Protein AF-A0A925B4A1-F1 (afdb_monomer_lite)

pLDDT: mean 85.31, std 11.62, range [47.69, 93.81]

Radius of gyration: 14.5 Å; chains: 1; bounding box: 33×17×39 Å

Foldseek 3Di:
DPPPPPVVVVVVVVVVLVVQLVVQLCVVCVVVVHDPVRDDPVNSVVSSVVSVVVVVD

Sequence (57 aa):
RHLKVDAETALKQSNQKFRRRFAFIEKSLREDGKAFSDSSLKEMDALWNEAKHSEKN

Structure (mmCIF, N/CA/C/O backbone):
data_AF-A0A925B4A1-F1
#
_entry.id   AF-A0A925B4A1-F1
#
loop_
_atom_site.group_PDB
_atom_site.id
_atom_site.type_symbol
_atom_site.label_atom_id
_atom_site.label_alt_id
_atom_site.label_comp_id
_atom_site.label_asym_id
_atom_site.label_entity_id
_atom_site.label_seq_id
_atom_site.pdbx_PDB_ins_code
_atom_site.Cartn_x
_atom_site.Cartn_y
_atom_site.Cartn_z
_atom_site.occupancy
_atom_site.B_iso_or_equiv
_atom_site.auth_seq_id
_atom_site.auth_comp_id
_atom_site.auth_asym_id
_atom_site.auth_atom_id
_atom_site.pdbx_PDB_model_num
ATOM 1 N N . ARG A 1 1 ? 17.627 9.716 -24.682 1.00 47.69 1 ARG A N 1
ATOM 2 C CA . ARG A 1 1 ? 17.992 8.303 -24.406 1.00 47.69 1 ARG A CA 1
ATOM 3 C C . ARG A 1 1 ? 16.913 7.718 -23.501 1.00 47.69 1 ARG A C 1
ATOM 5 O O . ARG A 1 1 ? 16.858 8.124 -22.349 1.00 47.69 1 ARG A O 1
ATOM 12 N N . HIS A 1 2 ? 16.036 6.848 -24.014 1.00 60.91 2 HIS A N 1
ATOM 13 C CA . HIS A 1 2 ? 15.110 6.083 -23.172 1.00 60.91 2 HIS A CA 1
ATOM 14 C C . HIS A 1 2 ? 15.949 5.246 -22.208 1.00 60.91 2 HIS A C 1
ATOM 16 O O . HIS A 1 2 ? 16.810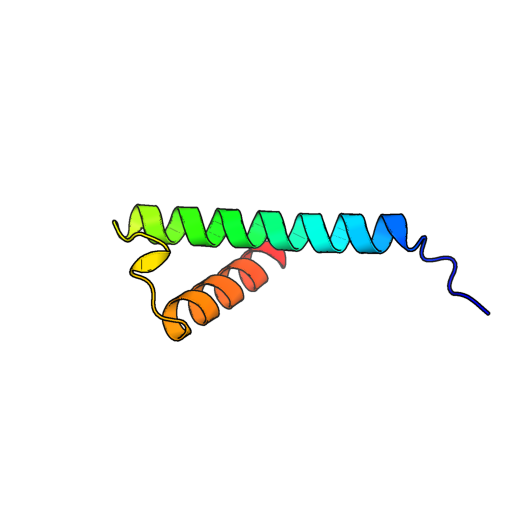 4.484 -22.658 1.00 60.91 2 HIS A O 1
ATOM 22 N N . LEU A 1 3 ? 15.782 5.450 -20.898 1.00 58.47 3 LEU A N 1
ATOM 23 C CA . LEU A 1 3 ? 16.360 4.538 -19.922 1.00 58.47 3 LEU A CA 1
ATOM 24 C C . LEU A 1 3 ? 15.915 3.130 -20.328 1.00 58.47 3 LEU A C 1
ATOM 26 O O . LEU A 1 3 ? 14.720 2.890 -20.465 1.00 58.47 3 LEU A O 1
ATOM 30 N N . LYS A 1 4 ? 16.863 2.203 -20.500 1.00 57.03 4 LYS A N 1
ATOM 31 C CA . LYS A 1 4 ? 16.615 0.759 -20.674 1.00 57.03 4 LYS A CA 1
ATOM 32 C C . LYS A 1 4 ? 16.020 0.122 -19.404 1.00 57.03 4 LYS A C 1
ATOM 34 O O . LYS A 1 4 ? 16.277 -1.037 -19.102 1.00 57.03 4 LYS A O 1
ATOM 39 N N . VAL A 1 5 ? 15.282 0.898 -18.616 1.00 59.12 5 VAL A N 1
ATOM 40 C CA . VAL A 1 5 ? 14.364 0.369 -17.628 1.00 59.12 5 VAL A CA 1
ATOM 41 C C . VAL A 1 5 ? 13.186 -0.101 -18.455 1.00 59.12 5 VAL A C 1
ATOM 43 O O . VAL A 1 5 ? 12.381 0.698 -18.928 1.00 59.12 5 VAL A O 1
ATOM 46 N N . ASP A 1 6 ? 13.180 -1.399 -18.715 1.00 75.69 6 ASP A N 1
ATOM 47 C CA . ASP A 1 6 ? 12.075 -2.093 -19.342 1.00 75.69 6 ASP A CA 1
ATOM 48 C C . ASP A 1 6 ? 10.782 -1.686 -18.613 1.00 75.69 6 ASP A C 1
ATOM 50 O O . ASP A 1 6 ? 10.608 -1.941 -17.416 1.00 75.69 6 ASP A O 1
ATOM 54 N N . ALA A 1 7 ? 9.937 -0.913 -19.299 1.00 80.62 7 ALA A N 1
ATOM 55 C CA . ALA A 1 7 ? 8.769 -0.282 -18.689 1.00 80.62 7 ALA A CA 1
ATOM 56 C C . ALA A 1 7 ? 7.815 -1.336 -18.108 1.00 80.62 7 ALA A C 1
ATOM 58 O O . ALA A 1 7 ? 7.187 -1.105 -17.074 1.00 80.62 7 ALA A O 1
ATOM 59 N N . GLU A 1 8 ? 7.768 -2.519 -18.725 1.00 81.00 8 GLU A N 1
ATOM 60 C CA . GLU A 1 8 ? 7.014 -3.671 -18.241 1.00 81.00 8 GLU A CA 1
ATOM 61 C C . GLU A 1 8 ? 7.579 -4.181 -16.909 1.00 81.00 8 GLU A C 1
ATOM 63 O O . GLU A 1 8 ? 6.833 -4.444 -15.966 1.00 81.00 8 GLU A O 1
ATOM 68 N N . THR A 1 9 ? 8.901 -4.249 -16.783 1.00 84.25 9 THR A N 1
ATOM 69 C CA . THR A 1 9 ? 9.591 -4.632 -15.548 1.00 84.25 9 THR A CA 1
ATOM 70 C C . THR A 1 9 ? 9.354 -3.614 -14.431 1.00 84.25 9 THR A C 1
ATOM 72 O O . THR A 1 9 ? 9.017 -4.004 -13.311 1.00 84.25 9 THR A O 1
ATOM 75 N N . ALA A 1 10 ? 9.451 -2.312 -14.713 1.00 85.38 10 ALA A N 1
ATOM 76 C CA . ALA A 1 10 ? 9.153 -1.265 -13.730 1.00 85.38 10 ALA A CA 1
ATOM 77 C C . ALA A 1 10 ? 7.682 -1.284 -13.279 1.00 85.38 10 ALA A C 1
ATOM 79 O O . ALA A 1 10 ? 7.389 -1.125 -12.086 1.00 85.38 10 ALA A O 1
ATOM 80 N N . LEU A 1 11 ? 6.759 -1.539 -14.211 1.00 88.50 11 LEU A N 1
ATOM 81 C CA . LEU A 1 11 ? 5.337 -1.693 -13.917 1.00 88.50 11 LEU A CA 1
ATOM 82 C C . LEU A 1 11 ? 5.082 -2.932 -13.051 1.00 88.50 11 LEU A C 1
ATOM 84 O O . LEU A 1 11 ? 4.409 -2.836 -12.025 1.00 88.50 11 LEU A O 1
ATOM 88 N N . LYS A 1 12 ? 5.671 -4.083 -13.399 1.00 89.50 12 LYS A N 1
ATOM 89 C CA . LYS A 1 12 ? 5.578 -5.320 -12.606 1.00 89.50 12 LYS A CA 1
ATOM 90 C C . LYS A 1 12 ? 6.099 -5.121 -11.186 1.00 89.50 12 LYS A C 1
ATOM 92 O O . LYS A 1 12 ? 5.422 -5.514 -10.239 1.00 89.50 12 LYS A O 1
ATOM 97 N N . GLN A 1 13 ? 7.253 -4.477 -11.021 1.00 89.25 13 GLN A N 1
ATOM 98 C CA . GLN A 1 13 ? 7.816 -4.192 -9.697 1.00 89.25 13 GLN A CA 1
ATOM 99 C C . GLN A 1 13 ? 6.919 -3.255 -8.879 1.00 89.25 13 GLN A C 1
ATOM 101 O O . GLN A 1 13 ? 6.719 -3.477 -7.684 1.00 89.25 13 GLN A O 1
ATOM 106 N N . SER A 1 14 ? 6.347 -2.231 -9.513 1.00 89.88 14 SER A N 1
ATOM 107 C CA . SER A 1 14 ? 5.402 -1.318 -8.860 1.00 89.88 14 SER A CA 1
ATOM 108 C C . SER A 1 14 ? 4.136 -2.051 -8.410 1.00 89.88 14 SER A C 1
ATOM 110 O O . SER A 1 14 ? 3.734 -1.930 -7.253 1.00 89.88 14 SER A O 1
ATOM 112 N N . ASN A 1 15 ? 3.573 -2.899 -9.273 1.00 92.56 15 ASN A N 1
ATOM 113 C CA . ASN A 1 15 ? 2.403 -3.717 -8.953 1.00 92.56 15 ASN A CA 1
ATOM 114 C C . ASN A 1 15 ? 2.687 -4.713 -7.822 1.00 92.56 15 ASN A C 1
ATOM 116 O O . ASN A 1 15 ? 1.846 -4.907 -6.947 1.00 92.56 15 ASN A O 1
ATOM 120 N N . GLN A 1 16 ? 3.872 -5.328 -7.801 1.00 92.19 16 GLN A N 1
ATOM 121 C CA . GLN A 1 16 ? 4.272 -6.230 -6.720 1.00 92.19 16 GLN A CA 1
ATOM 122 C C . GLN A 1 16 ? 4.354 -5.508 -5.370 1.00 92.19 16 GLN A C 1
ATOM 124 O O . GLN A 1 16 ? 3.818 -6.021 -4.391 1.00 92.19 16 GLN A O 1
ATOM 129 N N . LYS A 1 17 ? 4.951 -4.309 -5.316 1.00 91.12 17 LYS A N 1
ATOM 130 C CA . LYS A 1 17 ? 4.980 -3.476 -4.096 1.00 91.12 17 LYS A CA 1
ATOM 131 C C . LYS A 1 17 ? 3.572 -3.121 -3.626 1.00 91.12 17 LYS A C 1
ATOM 133 O O . LYS A 1 17 ? 3.266 -3.223 -2.444 1.00 91.12 17 LYS A O 1
ATOM 138 N N . PHE A 1 18 ? 2.695 -2.745 -4.556 1.00 92.44 18 PHE A N 1
ATOM 139 C CA . PHE A 1 18 ? 1.311 -2.405 -4.231 1.00 92.44 18 PHE A CA 1
ATOM 140 C C . PHE A 1 18 ? 0.566 -3.600 -3.623 1.00 92.44 18 PHE A C 1
ATOM 142 O O . PHE A 1 18 ? -0.054 -3.465 -2.573 1.00 92.44 18 PHE A O 1
ATOM 149 N N . ARG A 1 19 ? 0.701 -4.789 -4.229 1.00 93.12 19 ARG A N 1
ATOM 150 C CA . ARG A 1 19 ? 0.107 -6.037 -3.721 1.00 93.12 19 ARG A CA 1
AT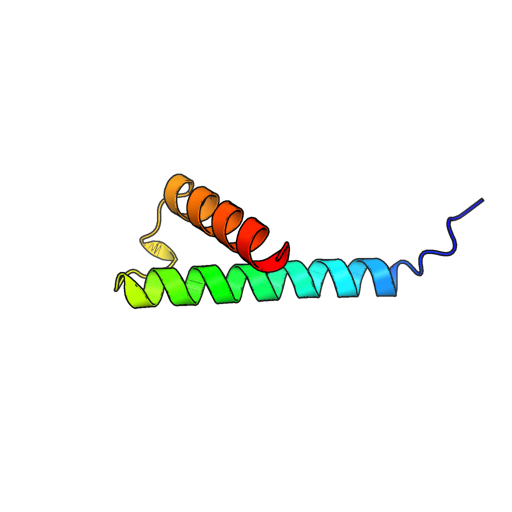OM 151 C C . ARG A 1 19 ? 0.613 -6.406 -2.328 1.00 93.12 19 ARG A C 1
ATOM 153 O O . ARG A 1 19 ? -0.189 -6.777 -1.482 1.00 93.12 19 ARG A O 1
ATOM 160 N N . ARG A 1 20 ? 1.922 -6.293 -2.081 1.00 92.62 20 ARG A N 1
ATOM 161 C CA . ARG A 1 20 ? 2.523 -6.595 -0.769 1.00 92.62 20 ARG A CA 1
ATOM 162 C C . ARG A 1 20 ? 1.992 -5.674 0.324 1.00 92.62 20 ARG A C 1
ATOM 164 O O . ARG A 1 20 ? 1.602 -6.154 1.382 1.00 92.62 20 ARG A O 1
ATOM 171 N N . ARG A 1 21 ? 1.912 -4.371 0.047 1.00 92.94 21 ARG A N 1
ATOM 172 C CA . ARG A 1 21 ? 1.366 -3.390 0.996 1.00 92.94 21 ARG A CA 1
ATOM 173 C C . ARG A 1 21 ? -0.116 -3.604 1.254 1.00 92.94 21 ARG A C 1
ATOM 175 O O . ARG A 1 21 ? -0.529 -3.568 2.402 1.00 92.94 21 ARG A O 1
ATOM 182 N N . PHE A 1 22 ? -0.898 -3.890 0.214 1.00 91.81 22 PHE A N 1
ATOM 183 C CA . PHE A 1 22 ? -2.315 -4.214 0.386 1.00 91.81 22 PHE A CA 1
ATOM 184 C C . PHE A 1 22 ? -2.524 -5.460 1.247 1.00 91.81 22 PHE A C 1
ATOM 186 O O . PHE A 1 22 ? -3.356 -5.432 2.145 1.00 91.81 22 PHE A O 1
ATOM 193 N N . ALA A 1 23 ? -1.736 -6.515 1.026 1.00 92.25 23 ALA A N 1
ATOM 194 C CA . ALA A 1 23 ? -1.803 -7.725 1.841 1.00 92.25 23 ALA A CA 1
ATOM 195 C C . ALA A 1 23 ? -1.433 -7.462 3.311 1.00 92.25 23 ALA A C 1
ATOM 197 O O . ALA A 1 23 ? -2.046 -8.039 4.205 1.00 92.25 23 ALA A O 1
ATOM 198 N N . PHE A 1 24 ? -0.462 -6.577 3.570 1.00 93.19 24 PHE A N 1
ATOM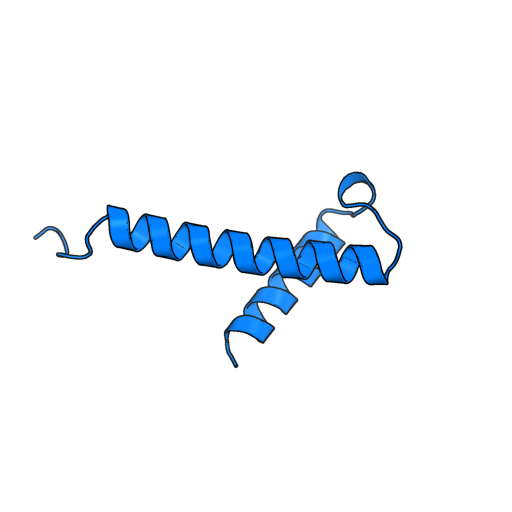 199 C CA . PHE A 1 24 ? -0.131 -6.142 4.929 1.00 93.19 24 PHE A CA 1
ATOM 200 C C . PHE A 1 24 ? -1.316 -5.428 5.585 1.00 93.19 24 PHE A C 1
ATOM 202 O O . PHE A 1 24 ? -1.742 -5.824 6.661 1.00 93.19 24 PHE A O 1
ATOM 209 N N . ILE A 1 25 ? -1.890 -4.432 4.904 1.00 91.31 25 ILE A N 1
ATOM 210 C CA . ILE A 1 25 ? -3.025 -3.657 5.422 1.00 91.31 25 ILE A CA 1
ATOM 211 C C . ILE A 1 25 ? -4.223 -4.569 5.694 1.00 91.31 25 ILE A C 1
ATOM 213 O O . ILE A 1 25 ? -4.828 -4.479 6.754 1.00 91.31 25 ILE A O 1
ATOM 217 N N . GLU A 1 26 ? -4.555 -5.476 4.771 1.00 91.88 26 GLU A N 1
ATOM 218 C CA . GLU A 1 26 ? -5.655 -6.427 4.959 1.00 91.88 26 GLU A CA 1
ATOM 219 C C . GLU A 1 26 ? -5.421 -7.331 6.175 1.00 91.88 26 GLU A C 1
ATOM 221 O O . GLU A 1 26 ? -6.350 -7.595 6.938 1.00 91.88 26 GLU A O 1
ATOM 226 N N . LYS A 1 27 ? -4.178 -7.784 6.380 1.00 92.31 27 LYS A N 1
ATOM 227 C CA . LYS A 1 27 ? -3.808 -8.577 7.550 1.00 92.31 27 LYS A CA 1
ATOM 228 C C . LYS A 1 27 ? -3.973 -7.772 8.842 1.00 92.31 27 LYS A C 1
ATOM 230 O O . LYS A 1 27 ? -4.633 -8.268 9.747 1.00 92.31 27 LYS A O 1
ATOM 235 N N . SER A 1 28 ? -3.439 -6.553 8.908 1.00 92.12 28 SER A N 1
ATOM 236 C CA . SER A 1 28 ? -3.556 -5.686 10.089 1.00 92.12 28 SER A CA 1
ATOM 237 C C . SER A 1 28 ? -5.015 -5.366 10.419 1.00 92.12 28 SER A C 1
ATOM 239 O O . SER A 1 28 ? -5.437 -5.498 11.560 1.00 92.12 28 SER A O 1
ATOM 241 N N . LEU A 1 29 ? -5.827 -5.036 9.411 1.00 91.00 29 LEU A N 1
ATOM 242 C CA . LEU A 1 29 ? -7.255 -4.778 9.611 1.00 91.00 29 LEU A CA 1
ATOM 243 C C . LEU A 1 29 ? -8.004 -6.019 10.098 1.00 91.00 29 LEU A C 1
ATOM 245 O O . LEU A 1 29 ? -8.873 -5.918 10.960 1.00 91.00 29 LEU A O 1
ATOM 249 N N . ARG A 1 30 ? -7.648 -7.201 9.583 1.00 90.69 30 ARG A N 1
ATOM 250 C CA . ARG A 1 30 ? -8.224 -8.469 10.036 1.00 90.69 30 ARG A CA 1
ATOM 251 C C . ARG A 1 30 ? -7.851 -8.783 11.484 1.00 90.69 30 ARG A C 1
ATOM 253 O O . ARG A 1 30 ? -8.697 -9.300 12.207 1.00 90.69 30 ARG A O 1
ATOM 260 N N . GLU A 1 31 ? -6.623 -8.480 11.899 1.00 90.69 31 GLU A N 1
ATOM 261 C CA . GLU A 1 31 ? -6.176 -8.607 13.294 1.00 90.69 31 GLU A CA 1
ATOM 262 C C . GLU A 1 31 ? -6.952 -7.656 14.220 1.00 90.69 31 GLU A C 1
ATOM 264 O O . GLU A 1 31 ? -7.355 -8.063 15.308 1.00 90.69 31 GLU A O 1
ATOM 269 N N . ASP A 1 32 ? -7.280 -6.457 13.738 1.00 88.00 32 ASP A N 1
ATOM 270 C CA . ASP A 1 32 ? -8.126 -5.479 14.434 1.00 88.00 32 ASP A CA 1
ATOM 271 C C . ASP A 1 32 ? -9.638 -5.778 14.335 1.00 88.00 32 ASP A C 1
ATOM 273 O O . ASP A 1 32 ? -10.462 -5.036 14.876 1.00 88.00 32 ASP A O 1
ATOM 277 N N . GLY A 1 33 ? -10.033 -6.848 13.634 1.00 90.00 33 GLY A N 1
ATOM 278 C CA . GLY A 1 33 ? -11.434 -7.222 13.423 1.00 90.00 33 GLY A CA 1
ATOM 279 C C . GLY A 1 33 ? -12.235 -6.230 12.569 1.00 90.00 33 GLY A C 1
ATOM 280 O O . GLY A 1 33 ? -13.464 -6.231 12.627 1.00 90.00 33 GLY A O 1
ATOM 281 N N . LYS A 1 34 ? -11.561 -5.380 11.786 1.00 87.31 34 LYS A N 1
ATOM 282 C CA . LYS A 1 34 ? -12.168 -4.355 10.927 1.00 87.31 34 LYS A CA 1
ATOM 283 C C . LYS A 1 34 ? -12.150 -4.771 9.460 1.00 87.31 34 LYS A C 1
ATOM 285 O O . LYS A 1 34 ? -11.201 -5.392 8.979 1.00 87.31 34 LYS A O 1
ATOM 290 N N . ALA A 1 35 ? -13.180 -4.373 8.715 1.00 83.69 35 ALA A N 1
ATOM 291 C CA . ALA A 1 35 ? -13.149 -4.459 7.263 1.00 83.69 35 ALA A CA 1
ATOM 292 C C . ALA A 1 35 ? -12.483 -3.217 6.653 1.00 83.69 35 ALA A C 1
ATOM 294 O O . ALA A 1 35 ? -12.449 -2.129 7.232 1.00 83.69 35 ALA A O 1
ATOM 295 N N . PHE A 1 36 ? -12.002 -3.367 5.420 1.00 82.50 36 PHE A N 1
ATOM 296 C CA . PHE A 1 36 ? -11.417 -2.268 4.647 1.00 82.50 36 PHE A CA 1
ATOM 297 C C . PHE A 1 36 ? -12.408 -1.113 4.429 1.00 82.50 36 PHE A C 1
ATOM 299 O O . PHE A 1 36 ? -12.015 0.048 4.419 1.00 82.50 36 PHE A O 1
ATOM 306 N N . SER A 1 37 ? -13.700 -1.430 4.293 1.00 84.56 37 SER A N 1
ATOM 307 C CA . SER A 1 37 ? -14.792 -0.453 4.182 1.00 84.56 37 SER A CA 1
ATOM 308 C C . SER A 1 37 ? -14.997 0.380 5.443 1.00 84.56 37 SER A C 1
ATOM 310 O O . SER A 1 37 ? -15.496 1.498 5.359 1.00 84.56 37 SER A O 1
ATOM 312 N N . ASP A 1 38 ? -14.609 -0.166 6.593 1.00 85.69 38 ASP A N 1
ATOM 313 C CA . ASP A 1 38 ? -14.838 0.438 7.906 1.00 85.69 38 ASP A CA 1
ATOM 314 C C . ASP A 1 38 ? -13.618 1.249 8.365 1.00 85.69 38 ASP A C 1
ATOM 316 O O . ASP A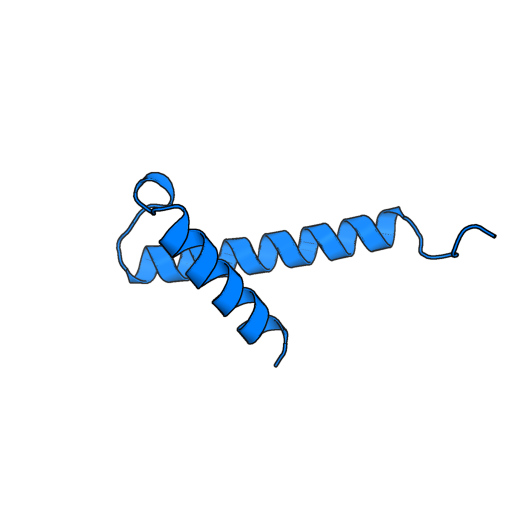 1 38 ? -13.622 1.860 9.432 1.00 85.69 38 ASP A O 1
ATOM 320 N N . SER A 1 39 ? -12.561 1.244 7.550 1.00 87.06 39 SER A N 1
ATOM 321 C CA . SER A 1 39 ? -11.307 1.938 7.805 1.00 87.06 39 SER A CA 1
ATOM 322 C C . SER A 1 39 ? -11.379 3.367 7.283 1.00 87.06 39 SER A C 1
ATOM 324 O O . SER A 1 39 ? -11.800 3.624 6.153 1.00 87.06 39 SER A O 1
ATOM 326 N N . SER A 1 40 ? -10.913 4.323 8.077 1.00 90.81 40 SER A N 1
ATOM 327 C CA . SER A 1 40 ? -10.745 5.697 7.611 1.00 90.81 40 SER A CA 1
ATOM 328 C C . SER A 1 40 ? -9.532 5.829 6.683 1.00 90.81 40 SER A C 1
ATOM 330 O O . SER A 1 40 ? -8.550 5.093 6.795 1.00 90.81 40 SER A O 1
ATOM 332 N N . LEU A 1 41 ? -9.538 6.850 5.815 1.00 88.50 41 LEU A N 1
ATOM 333 C CA . LEU A 1 41 ? -8.368 7.188 4.989 1.00 88.50 41 LEU A CA 1
ATOM 334 C C . LEU A 1 41 ? -7.102 7.412 5.830 1.00 88.50 41 LEU A C 1
ATOM 336 O O . LEU A 1 41 ? -6.001 7.108 5.381 1.00 88.50 41 LEU A O 1
ATOM 340 N N . LYS A 1 42 ? -7.256 7.924 7.056 1.00 91.44 42 LYS A N 1
ATOM 341 C CA . LYS A 1 42 ? -6.144 8.168 7.976 1.00 91.44 42 LYS A CA 1
ATOM 342 C C . LYS A 1 42 ? -5.554 6.866 8.525 1.00 91.44 42 LYS A C 1
ATOM 344 O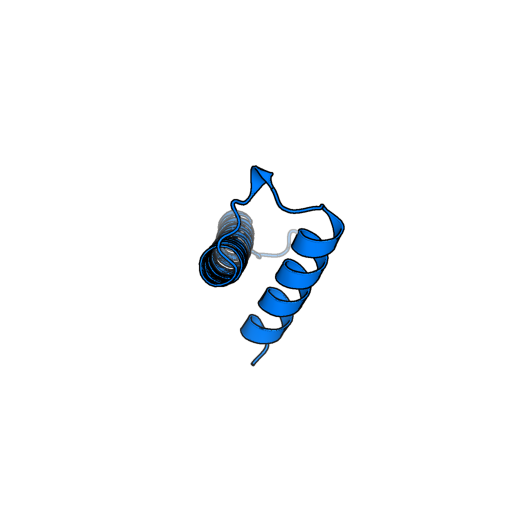 O . LYS A 1 42 ? -4.336 6.748 8.597 1.00 91.44 42 LYS A O 1
ATOM 349 N N . GLU A 1 43 ? -6.396 5.895 8.884 1.00 89.50 43 GLU A N 1
ATOM 350 C CA . GLU A 1 43 ? -5.945 4.556 9.293 1.00 89.50 43 GLU A CA 1
ATOM 351 C C . GLU A 1 43 ? -5.277 3.824 8.123 1.00 89.50 43 GLU A C 1
ATOM 353 O O . GLU A 1 43 ? -4.191 3.274 8.287 1.00 89.50 43 GLU A O 1
ATOM 358 N N . MET A 1 44 ? -5.863 3.892 6.923 1.00 90.88 44 MET A N 1
ATOM 359 C CA . MET A 1 44 ? -5.260 3.314 5.719 1.00 90.88 44 MET A CA 1
ATOM 360 C C . MET A 1 44 ? -3.887 3.918 5.407 1.00 90.88 44 MET A C 1
ATOM 362 O O . MET A 1 44 ? -2.966 3.174 5.077 1.00 90.88 44 MET A O 1
ATOM 366 N N . ASP A 1 45 ? -3.719 5.240 5.524 1.00 92.38 45 ASP A N 1
ATOM 367 C CA . ASP A 1 45 ? -2.423 5.893 5.291 1.00 92.38 45 ASP A CA 1
ATOM 368 C C . ASP A 1 45 ? -1.381 5.510 6.356 1.00 92.38 45 ASP A C 1
ATOM 370 O O . ASP A 1 45 ? -0.215 5.268 6.034 1.00 92.38 45 ASP A O 1
ATOM 374 N N . ALA A 1 46 ? -1.797 5.373 7.619 1.00 93.38 46 ALA A N 1
ATOM 375 C CA . ALA A 1 46 ? -0.924 4.898 8.689 1.00 93.38 46 ALA A CA 1
ATOM 376 C C . ALA A 1 46 ? -0.432 3.463 8.423 1.00 93.38 46 ALA A C 1
ATOM 378 O O . ALA A 1 46 ? 0.780 3.234 8.390 1.00 93.38 46 ALA A O 1
ATOM 379 N N . LEU A 1 47 ? -1.347 2.532 8.129 1.00 93.25 47 LEU A N 1
ATOM 380 C CA . LEU A 1 47 ? -1.018 1.138 7.808 1.00 93.25 47 LEU A CA 1
ATOM 381 C C . LEU A 1 47 ? -0.187 1.024 6.520 1.00 93.25 47 LEU A C 1
ATOM 383 O O . LEU A 1 47 ? 0.714 0.194 6.414 1.00 93.25 47 LEU A O 1
ATOM 387 N N . TRP A 1 48 ? -0.435 1.890 5.536 1.00 92.88 48 TRP A N 1
ATOM 388 C CA . TRP A 1 48 ? 0.368 1.965 4.316 1.00 92.88 48 TRP A CA 1
ATOM 389 C C . TRP A 1 48 ? 1.807 2.405 4.593 1.00 92.88 48 TRP A C 1
ATOM 391 O O . TRP A 1 48 ? 2.760 1.857 4.025 1.00 92.88 48 TRP A O 1
ATOM 401 N N . ASN A 1 49 ? 1.986 3.401 5.461 1.00 93.81 49 ASN A N 1
ATOM 402 C CA . ASN A 1 49 ? 3.308 3.837 5.886 1.00 93.81 49 ASN A CA 1
ATOM 403 C C . ASN A 1 49 ? 4.015 2.750 6.698 1.00 93.81 49 ASN A C 1
ATOM 405 O O . ASN A 1 49 ? 5.203 2.529 6.470 1.00 93.81 49 ASN A O 1
ATOM 409 N N . GLU A 1 50 ? 3.312 2.027 7.563 1.00 93.06 50 GLU A N 1
ATOM 410 C CA . GLU A 1 50 ? 3.867 0.886 8.292 1.00 93.06 50 GLU A CA 1
ATOM 411 C C . GLU A 1 50 ? 4.323 -0.234 7.344 1.00 93.06 50 GLU A C 1
ATOM 413 O O . GLU A 1 50 ? 5.486 -0.640 7.390 1.00 93.06 50 GLU A O 1
ATOM 418 N N . ALA A 1 51 ? 3.486 -0.619 6.375 1.00 93.31 51 ALA A N 1
ATOM 419 C CA . ALA A 1 51 ? 3.838 -1.597 5.343 1.00 93.31 51 ALA A CA 1
ATOM 420 C C . ALA A 1 51 ? 5.083 -1.181 4.533 1.00 93.31 51 ALA A C 1
ATOM 422 O O . ALA A 1 51 ? 5.914 -2.005 4.148 1.00 93.31 51 ALA A O 1
ATOM 423 N N . LYS A 1 52 ? 5.249 0.122 4.265 1.00 92.12 52 LYS A N 1
ATOM 424 C CA . LYS A 1 52 ? 6.455 0.653 3.605 1.00 92.12 52 LYS A CA 1
ATOM 425 C C . LYS A 1 52 ? 7.710 0.523 4.465 1.00 92.12 52 LYS A C 1
ATOM 427 O O . LYS A 1 52 ? 8.791 0.374 3.897 1.00 92.12 52 LYS A O 1
ATOM 432 N N . HIS A 1 53 ? 7.587 0.642 5.785 1.00 90.69 53 HIS A N 1
ATOM 433 C CA . HIS A 1 53 ? 8.710 0.461 6.703 1.00 90.69 53 HIS A CA 1
ATOM 434 C C . HIS A 1 53 ? 9.059 -1.021 6.850 1.00 90.69 53 HIS A C 1
ATOM 436 O O . HIS A 1 53 ? 10.241 -1.352 6.813 1.00 90.69 53 HIS A O 1
ATOM 442 N N . SER A 1 54 ? 8.065 -1.915 6.904 1.00 85.44 54 SER A N 1
ATOM 443 C CA . SER A 1 54 ? 8.308 -3.361 6.973 1.00 85.44 54 SER A CA 1
ATOM 444 C C . SER A 1 54 ? 8.952 -3.928 5.701 1.00 85.44 54 SER A C 1
ATOM 446 O O . SER A 1 54 ? 9.690 -4.896 5.787 1.00 85.44 54 SER A O 1
ATOM 448 N N . GLU A 1 55 ? 8.701 -3.341 4.521 1.00 76.25 55 GLU A N 1
ATOM 449 C CA . GLU A 1 55 ? 9.377 -3.713 3.260 1.00 7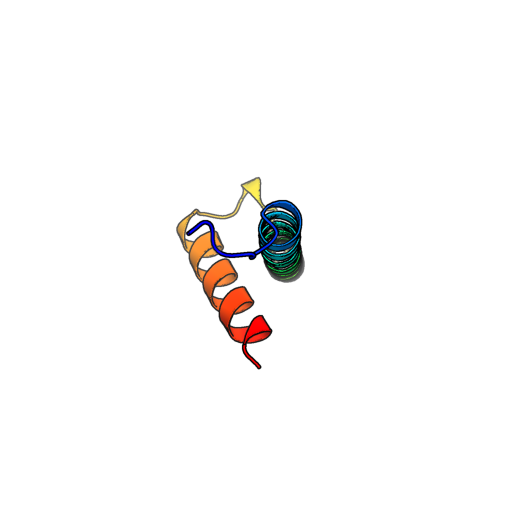6.25 55 GLU A CA 1
ATOM 450 C C . GLU A 1 55 ? 10.827 -3.204 3.150 1.00 76.25 55 GLU A C 1
ATOM 452 O O . GLU A 1 55 ? 11.553 -3.626 2.248 1.00 76.25 55 GLU A O 1
ATOM 457 N N . LYS A 1 56 ? 11.221 -2.224 3.973 1.00 66.69 56 LYS A N 1
ATOM 458 C CA . LYS A 1 56 ? 12.547 -1.586 3.912 1.00 66.69 56 LYS A CA 1
ATOM 459 C C . LYS A 1 56 ? 13.606 -2.279 4.778 1.00 66.69 56 LYS A C 1
ATOM 461 O O . LYS A 1 56 ? 14.777 -1.937 4.615 1.00 66.69 56 LYS A O 1
ATOM 466 N N . ASN A 1 57 ? 13.199 -3.202 5.649 1.00 47.91 57 ASN A N 1
ATOM 467 C CA . ASN A 1 57 ? 14.071 -4.069 6.447 1.00 47.91 57 ASN A CA 1
ATOM 468 C C . ASN A 1 57 ? 14.152 -5.463 5.822 1.00 47.91 57 ASN A C 1
ATOM 470 O O . ASN A 1 57 ? 15.228 -6.082 5.952 1.00 47.91 57 ASN A O 1
#

Secondary structure (DSSP, 8-state):
------HHHHHHHHHHHHHHHHHHHHHHHHHTT--GGGS-HHHHHHHHHHHHHHT--